Protein AF-A0AAU4FEL9-F1 (afdb_monomer_lite)

pLDDT: mean 81.16, std 15.21, range [39.62, 95.81]

Secondary structure (DSSP, 8-state):
-----SEEEE--SHHHHHHHHHHHHTT--EEEE-SS-HHHHHT----S---HHHHGGGS-PPP-----

Foldseek 3Di:
DCPDQPEEQEDPALVSVLVVLVCVLLVGGYDYDYPDDPCVRVVDPPDDDDPPVSVCSSPDDPDPPDDD

Sequence (68 aa):
MADRTSVLIGGAGPAGLVLGNLLRAAGIDTLVLERGGRDQVQARARAGFLGANSAGADRARPRHRDAA

Structure (mmCIF, N/CA/C/O backbone):
data_AF-A0AAU4FEL9-F1
#
_entry.id   AF-A0AAU4FEL9-F1
#
loop_
_atom_site.group_PDB
_atom_site.id
_atom_site.type_symbol
_atom_site.label_atom_id
_atom_site.label_alt_id
_atom_site.label_comp_id
_atom_site.label_asym_id
_atom_site.label_entity_id
_atom_site.label_seq_id
_atom_site.pdbx_PDB_ins_code
_atom_site.Cartn_x
_atom_site.Cartn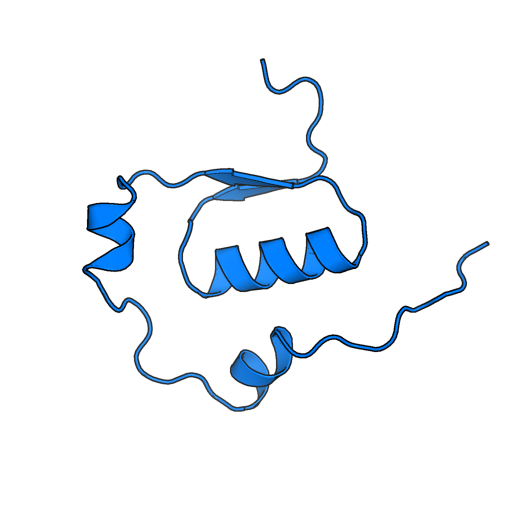_y
_atom_site.Cartn_z
_atom_site.occupancy
_atom_site.B_iso_or_equiv
_atom_site.auth_seq_id
_atom_site.auth_comp_id
_atom_site.auth_asym_id
_atom_site.auth_atom_id
_atom_site.pdbx_PDB_model_num
ATOM 1 N N . MET A 1 1 ? -4.951 20.750 -0.393 1.00 41.19 1 MET A N 1
ATOM 2 C CA . MET A 1 1 ? -4.520 20.974 0.998 1.00 41.19 1 MET A CA 1
ATOM 3 C C . MET A 1 1 ? -4.897 19.717 1.761 1.00 41.19 1 MET A C 1
ATOM 5 O O . MET A 1 1 ? -6.082 19.437 1.857 1.00 41.19 1 MET A O 1
ATOM 9 N N . ALA A 1 2 ? -3.921 18.877 2.122 1.00 55.88 2 ALA A N 1
ATOM 10 C CA . ALA A 1 2 ? -4.166 17.677 2.924 1.00 55.88 2 ALA A CA 1
ATOM 11 C C . ALA A 1 2 ? -4.377 18.134 4.367 1.00 55.88 2 ALA A C 1
ATOM 13 O O . ALA A 1 2 ? -3.444 18.149 5.168 1.00 55.88 2 ALA A O 1
ATOM 14 N N . ASP A 1 3 ? -5.575 18.631 4.654 1.00 57.56 3 ASP A N 1
ATOM 15 C CA . ASP A 1 3 ? -5.926 19.071 5.995 1.00 57.56 3 ASP A CA 1
ATOM 16 C C . ASP A 1 3 ? -6.180 17.810 6.837 1.00 57.56 3 ASP A C 1
ATOM 18 O O . ASP A 1 3 ? -7.281 17.278 6.891 1.00 57.56 3 ASP A O 1
ATOM 22 N N . ARG A 1 4 ? -5.080 17.282 7.394 1.00 62.53 4 ARG A N 1
ATOM 23 C CA . ARG A 1 4 ? -4.955 16.094 8.261 1.00 62.53 4 ARG A CA 1
ATOM 24 C C . ARG A 1 4 ? -5.437 14.763 7.684 1.00 62.53 4 ARG A C 1
ATOM 26 O O . ARG A 1 4 ? -6.494 14.261 8.040 1.00 62.53 4 ARG A O 1
ATOM 33 N N . THR A 1 5 ? -4.539 14.094 6.972 1.00 67.19 5 THR A N 1
ATOM 34 C CA . THR A 1 5 ? -4.544 12.627 6.924 1.00 67.19 5 THR A CA 1
ATOM 35 C C . THR A 1 5 ? -3.641 12.083 8.029 1.00 67.19 5 THR A C 1
ATOM 37 O O . THR A 1 5 ? -2.527 12.576 8.209 1.00 67.19 5 THR A O 1
ATOM 40 N N . SER A 1 6 ? -4.096 11.071 8.772 1.00 83.44 6 SER A N 1
ATOM 41 C CA . SER A 1 6 ? -3.327 10.484 9.880 1.00 83.44 6 SER A CA 1
ATOM 42 C C . SER A 1 6 ? -2.094 9.709 9.411 1.00 83.44 6 SER A C 1
ATOM 44 O O . SER A 1 6 ? -1.088 9.680 10.117 1.00 83.44 6 SER A O 1
ATOM 46 N N . VAL A 1 7 ? -2.152 9.092 8.225 1.00 93.38 7 VAL A N 1
ATOM 47 C CA . VAL A 1 7 ? -1.041 8.315 7.658 1.00 93.38 7 VAL A CA 1
ATOM 48 C C . VAL A 1 7 ? -0.861 8.600 6.168 1.00 93.38 7 VAL A C 1
ATOM 50 O O . VAL A 1 7 ? -1.782 8.438 5.368 1.00 93.38 7 VAL A O 1
ATOM 53 N N . LEU A 1 8 ? 0.365 8.952 5.779 1.00 95.69 8 LEU A N 1
ATOM 54 C CA . LEU A 1 8 ? 0.787 9.024 4.383 1.00 95.69 8 LEU A CA 1
ATOM 55 C C . LEU A 1 8 ? 1.584 7.767 4.006 1.00 95.69 8 LEU A C 1
ATOM 57 O O . LEU A 1 8 ? 2.593 7.458 4.636 1.00 95.69 8 LEU A O 1
ATOM 61 N N . ILE A 1 9 ? 1.170 7.078 2.943 1.00 95.81 9 ILE A N 1
ATOM 62 C CA . ILE A 1 9 ? 1.858 5.911 2.381 1.00 95.81 9 ILE A CA 1
ATOM 63 C C . ILE A 1 9 ? 2.545 6.325 1.076 1.00 95.81 9 ILE A C 1
ATOM 65 O O . ILE A 1 9 ? 1.885 6.635 0.082 1.00 95.81 9 ILE A O 1
ATOM 69 N N . GLY A 1 10 ? 3.879 6.311 1.069 1.00 95.62 10 GLY A N 1
ATOM 70 C CA . GLY A 1 10 ? 4.684 6.525 -0.135 1.00 95.62 10 GLY A CA 1
ATOM 71 C C . GLY A 1 10 ? 4.866 5.227 -0.923 1.00 95.62 10 GLY A C 1
ATOM 72 O O . GLY A 1 10 ? 5.683 4.389 -0.551 1.00 95.62 10 GLY A O 1
ATOM 73 N N . GLY A 1 11 ? 4.121 5.076 -2.018 1.00 93.44 11 GLY A N 1
ATOM 74 C CA . GLY A 1 11 ? 4.225 3.970 -2.968 1.00 93.44 11 GLY A CA 1
ATOM 75 C C . GLY A 1 11 ? 2.932 3.167 -3.131 1.00 93.44 11 GLY A C 1
ATOM 76 O O . GLY A 1 11 ? 2.476 2.512 -2.199 1.00 93.44 11 GLY A O 1
ATOM 77 N N . ALA A 1 12 ? 2.392 3.111 -4.354 1.00 93.81 12 ALA A N 1
ATOM 78 C CA . ALA A 1 12 ? 1.206 2.310 -4.711 1.00 93.81 12 ALA A CA 1
ATOM 79 C C . ALA A 1 12 ? 1.559 0.889 -5.203 1.00 93.81 12 ALA A C 1
ATOM 81 O O . ALA A 1 12 ? 0.915 0.337 -6.094 1.00 93.81 12 ALA A O 1
ATOM 82 N N . GLY A 1 13 ? 2.628 0.308 -4.654 1.00 90.94 13 GLY A N 1
ATOM 83 C CA . GLY A 1 13 ? 2.985 -1.093 -4.886 1.00 90.94 13 GLY A CA 1
ATOM 84 C C . GLY A 1 13 ? 2.173 -2.054 -4.006 1.00 90.94 13 GLY A C 1
ATOM 85 O O . GLY A 1 13 ? 1.402 -1.605 -3.158 1.00 90.94 13 GLY A O 1
ATOM 86 N N . PRO A 1 14 ? 2.389 -3.376 -4.133 1.00 90.88 14 PRO A N 1
ATOM 87 C CA . PRO A 1 14 ? 1.640 -4.380 -3.374 1.00 90.88 14 PRO A CA 1
ATOM 88 C C . PRO A 1 14 ? 1.657 -4.139 -1.859 1.00 90.88 14 PRO A C 1
ATOM 90 O O . PRO A 1 14 ? 0.607 -4.149 -1.231 1.00 90.88 14 PRO A O 1
ATOM 93 N N . ALA A 1 15 ? 2.822 -3.833 -1.278 1.00 89.81 15 ALA A N 1
ATOM 94 C CA . ALA A 1 15 ? 2.935 -3.560 0.156 1.00 89.81 15 ALA A CA 1
ATOM 95 C C . ALA A 1 15 ? 2.153 -2.305 0.590 1.00 89.81 15 ALA A C 1
ATOM 97 O O . ALA A 1 15 ? 1.440 -2.342 1.590 1.00 89.81 15 ALA A O 1
ATOM 98 N N . GLY A 1 16 ? 2.253 -1.210 -0.172 1.00 92.44 16 GLY A N 1
ATOM 99 C CA . GLY A 1 16 ? 1.552 0.038 0.140 1.00 92.44 16 GLY A CA 1
ATOM 100 C C . GLY A 1 16 ? 0.035 -0.089 0.008 1.00 92.44 16 GLY A C 1
ATOM 101 O O . GLY A 1 16 ? -0.699 0.428 0.845 1.00 92.44 16 GLY A O 1
ATOM 102 N N . LEU A 1 17 ? -0.439 -0.839 -0.991 1.00 92.06 17 LEU A N 1
ATOM 103 C CA . LEU A 1 17 ? -1.866 -1.109 -1.1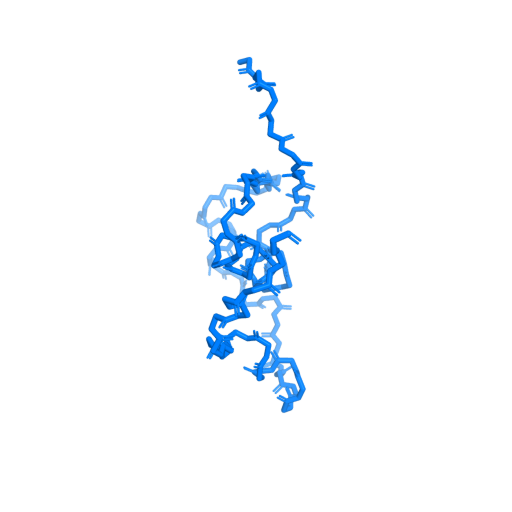77 1.00 92.06 17 LEU A CA 1
ATOM 104 C C . LEU A 1 17 ? -2.429 -2.046 -0.101 1.00 92.06 17 LEU A C 1
ATOM 106 O O . LEU A 1 17 ? -3.506 -1.772 0.421 1.00 92.06 17 LEU A O 1
ATOM 110 N N . VAL A 1 18 ? -1.693 -3.093 0.292 1.00 92.25 18 VAL A N 1
ATOM 111 C CA . VAL A 1 18 ? -2.084 -3.959 1.420 1.00 92.25 18 VAL A CA 1
ATOM 112 C C . VAL A 1 18 ? -2.169 -3.150 2.715 1.00 92.25 18 VAL A C 1
ATOM 114 O O . VAL A 1 18 ? -3.166 -3.237 3.428 1.00 92.25 18 VAL A O 1
ATOM 117 N N . LEU A 1 19 ? -1.170 -2.310 3.007 1.00 92.19 19 LEU A N 1
ATOM 118 C CA . LEU A 1 19 ? -1.195 -1.450 4.190 1.00 92.19 19 LEU A CA 1
ATOM 119 C C . LEU A 1 19 ? -2.370 -0.461 4.153 1.00 92.19 19 LEU A C 1
ATOM 121 O O . LEU A 1 19 ? -3.069 -0.308 5.152 1.00 92.19 19 LEU A O 1
ATOM 125 N N . GLY A 1 20 ? -2.621 0.174 3.006 1.00 93.25 20 GLY A N 1
ATOM 126 C CA . GLY A 1 20 ? -3.756 1.082 2.828 1.00 93.25 20 GLY A CA 1
ATOM 127 C C . GLY A 1 20 ? -5.102 0.390 3.058 1.00 93.25 20 GLY A C 1
ATOM 128 O O . GLY A 1 20 ? -5.963 0.934 3.749 1.00 93.25 20 GLY A O 1
ATOM 129 N N . ASN A 1 21 ? -5.272 -0.836 2.555 1.00 92.38 21 ASN A N 1
ATOM 130 C CA . ASN A 1 21 ? -6.476 -1.637 2.789 1.00 92.38 21 ASN A CA 1
ATOM 131 C C . ASN A 1 21 ? -6.653 -1.993 4.270 1.00 92.38 21 ASN A C 1
ATOM 133 O O . ASN A 1 21 ? -7.760 -1.883 4.797 1.00 92.38 21 ASN A O 1
ATOM 137 N N . LEU A 1 22 ? -5.570 -2.374 4.952 1.00 91.12 22 LEU A N 1
ATOM 138 C CA . LEU A 1 22 ? -5.588 -2.700 6.378 1.00 91.12 22 LEU A CA 1
ATOM 139 C C . LEU A 1 22 ? -5.952 -1.494 7.248 1.00 91.12 22 LEU A C 1
ATOM 141 O O . LEU A 1 22 ? -6.816 -1.600 8.117 1.00 91.12 22 LEU A O 1
ATOM 145 N N . LEU A 1 23 ? -5.334 -0.339 6.998 1.00 91.50 23 LEU A N 1
ATOM 146 C CA . LEU A 1 23 ? -5.613 0.887 7.747 1.00 91.50 23 LEU A CA 1
ATOM 147 C C . LE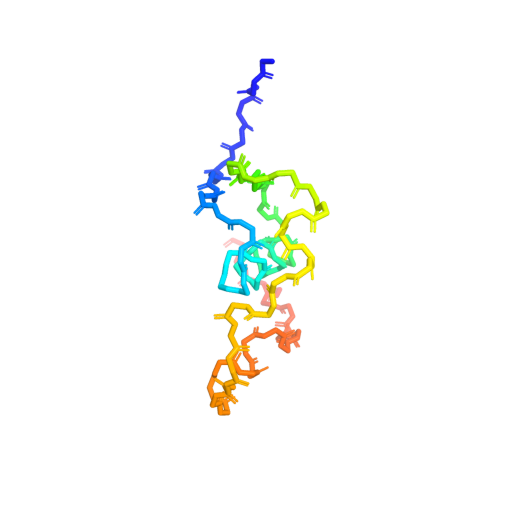U A 1 23 ? -7.038 1.391 7.484 1.00 91.50 23 LEU A C 1
ATOM 149 O O . LEU A 1 23 ? -7.745 1.738 8.430 1.00 91.50 23 LEU A O 1
ATOM 153 N N . ARG A 1 24 ? -7.514 1.313 6.234 1.00 90.12 24 ARG A N 1
ATOM 154 C CA . ARG A 1 24 ? -8.917 1.587 5.891 1.00 90.12 24 ARG A CA 1
ATOM 155 C C . ARG A 1 24 ? -9.875 0.654 6.631 1.00 90.12 24 ARG A C 1
ATOM 157 O O . ARG A 1 24 ? -10.892 1.116 7.141 1.00 90.12 24 ARG A O 1
ATOM 164 N N . ALA A 1 25 ? -9.574 -0.643 6.705 1.00 88.75 25 ALA A N 1
ATOM 165 C CA . ALA A 1 25 ? -10.400 -1.607 7.435 1.00 88.75 25 ALA A CA 1
ATOM 166 C C . ALA A 1 25 ? -10.431 -1.330 8.950 1.00 88.75 25 ALA A C 1
ATOM 168 O O . ALA A 1 25 ? -11.441 -1.603 9.599 1.00 88.75 25 ALA A O 1
ATOM 169 N N . ALA A 1 26 ? -9.357 -0.753 9.495 1.00 89.12 26 ALA A N 1
ATOM 170 C CA . ALA A 1 26 ? -9.268 -0.286 10.877 1.00 89.12 26 ALA A CA 1
ATOM 171 C C . ALA A 1 26 ? -9.911 1.099 11.113 1.00 89.12 26 ALA A C 1
ATOM 173 O O . ALA A 1 26 ? -9.925 1.571 12.246 1.00 89.12 26 ALA A O 1
ATOM 174 N N . GLY A 1 27 ? -10.449 1.754 10.076 1.00 89.75 27 GLY A N 1
ATOM 175 C CA . GLY A 1 27 ? -11.070 3.079 10.183 1.00 89.75 27 GLY A CA 1
ATOM 176 C C . GLY A 1 27 ? -10.079 4.242 10.297 1.00 89.75 27 GLY A C 1
ATOM 177 O O . GLY A 1 27 ? -10.466 5.327 10.721 1.00 89.75 27 GLY A O 1
ATOM 178 N N . ILE A 1 28 ? -8.812 4.033 9.934 1.00 90.62 28 ILE A N 1
ATOM 179 C CA . ILE A 1 28 ? -7.768 5.063 9.964 1.00 90.62 28 ILE A CA 1
ATOM 180 C C . ILE A 1 28 ? -7.762 5.800 8.622 1.00 90.62 28 ILE A C 1
ATOM 182 O O . ILE A 1 28 ? -7.730 5.164 7.566 1.00 90.62 28 ILE A O 1
ATOM 186 N N . ASP A 1 29 ? -7.769 7.136 8.656 1.00 92.44 29 ASP A N 1
ATOM 187 C CA . ASP A 1 29 ? -7.666 7.943 7.439 1.00 92.44 29 ASP A CA 1
ATOM 188 C C . ASP A 1 29 ? -6.242 7.902 6.870 1.00 92.44 29 ASP A C 1
ATOM 190 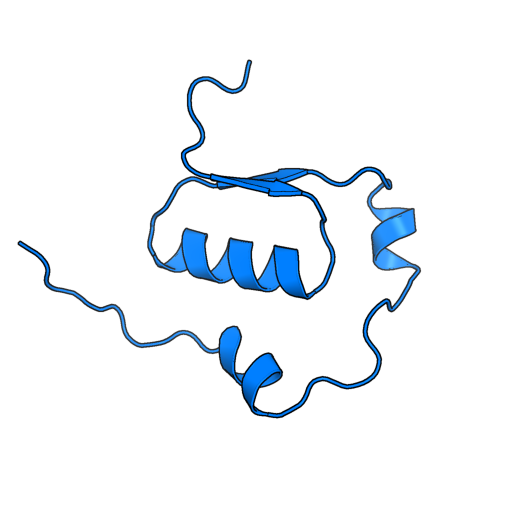O O . ASP A 1 29 ? -5.256 8.189 7.562 1.00 92.44 29 ASP A O 1
ATOM 194 N N . THR A 1 30 ? -6.138 7.535 5.594 1.00 92.88 30 THR A N 1
ATOM 195 C CA . THR A 1 30 ? -4.855 7.307 4.925 1.00 92.88 30 THR A CA 1
ATOM 196 C C . THR A 1 30 ? -4.847 7.813 3.494 1.00 92.88 30 THR A C 1
ATOM 198 O O . THR A 1 30 ? -5.818 7.629 2.759 1.00 92.88 30 THR A O 1
ATOM 201 N N . LEU A 1 31 ? -3.699 8.339 3.069 1.00 94.88 31 LEU A N 1
ATOM 202 C CA . LEU A 1 31 ? -3.442 8.807 1.712 1.00 94.88 31 LEU A CA 1
ATOM 203 C C . LEU A 1 31 ? -2.297 7.991 1.113 1.00 94.88 31 LEU A C 1
ATOM 205 O O . LEU A 1 31 ? -1.224 7.903 1.705 1.00 94.88 31 LEU A O 1
ATOM 209 N N . VAL A 1 32 ? -2.506 7.420 -0.074 1.00 94.50 32 VAL A N 1
ATOM 210 C CA . VAL A 1 32 ? -1.453 6.739 -0.840 1.00 94.50 32 VAL A CA 1
ATOM 211 C C . VAL A 1 32 ? -0.980 7.672 -1.947 1.00 94.50 32 VAL A C 1
ATOM 213 O O . VAL A 1 32 ? -1.781 8.104 -2.774 1.00 94.50 32 VAL A O 1
ATOM 216 N N . LEU A 1 33 ? 0.319 7.963 -1.980 1.00 95.06 33 LEU A N 1
ATOM 217 C CA . LEU A 1 33 ? 0.952 8.739 -3.045 1.00 95.06 33 LEU A CA 1
ATOM 218 C C . LEU A 1 33 ? 1.913 7.856 -3.827 1.00 95.06 33 LEU A C 1
ATOM 220 O O . LEU A 1 33 ? 2.704 7.125 -3.238 1.00 95.06 33 LEU A O 1
ATOM 224 N N . GLU A 1 34 ? 1.882 7.951 -5.153 1.00 94.62 34 GLU A N 1
ATOM 225 C CA . GLU A 1 34 ? 2.849 7.276 -6.013 1.00 94.62 34 GLU A CA 1
ATOM 226 C C . GLU A 1 34 ? 3.375 8.218 -7.086 1.00 94.62 34 GLU A C 1
ATOM 228 O O . GLU A 1 34 ? 2.650 9.055 -7.619 1.00 94.62 34 GLU A O 1
ATOM 233 N N . ARG A 1 35 ? 4.669 8.077 -7.389 1.00 94.06 35 ARG A N 1
ATOM 234 C CA . ARG A 1 35 ? 5.345 8.920 -8.384 1.00 94.06 35 ARG A CA 1
ATOM 235 C C . ARG A 1 35 ? 4.882 8.611 -9.809 1.00 94.06 35 ARG A C 1
ATOM 237 O O . ARG A 1 35 ? 4.874 9.494 -10.658 1.00 94.06 35 ARG A O 1
ATOM 244 N N . GLY A 1 36 ? 4.588 7.342 -10.086 1.00 90.62 36 GLY A N 1
ATOM 245 C CA . GLY A 1 36 ? 4.136 6.888 -11.396 1.00 90.62 36 GLY A CA 1
ATOM 246 C C . GLY A 1 36 ? 2.639 7.105 -11.592 1.00 90.62 36 GLY A C 1
ATOM 247 O O . GLY A 1 36 ? 1.854 6.944 -10.661 1.00 90.62 36 GLY A O 1
ATOM 248 N N . GLY A 1 37 ? 2.244 7.407 -12.828 1.00 93.31 37 GLY A N 1
ATOM 249 C CA . GLY A 1 37 ? 0.832 7.424 -13.207 1.00 93.31 37 GLY A CA 1
ATOM 250 C C . GLY A 1 37 ? 0.200 6.033 -13.100 1.00 93.31 37 GLY A C 1
ATOM 251 O O . GLY A 1 37 ? 0.897 5.015 -13.103 1.00 93.31 37 GLY A O 1
ATOM 252 N N . ARG A 1 38 ? -1.135 5.977 -13.051 1.00 90.06 38 ARG A N 1
ATOM 253 C CA . ARG A 1 38 ? -1.896 4.725 -12.912 1.00 90.06 38 ARG A CA 1
ATOM 254 C C . ARG A 1 38 ? -1.467 3.660 -13.923 1.00 90.06 38 ARG A C 1
ATOM 256 O O . ARG A 1 38 ? -1.160 2.542 -13.519 1.00 90.06 38 ARG A O 1
ATOM 263 N N . ASP A 1 39 ? -1.358 4.023 -15.197 1.00 93.12 39 ASP A N 1
ATOM 264 C CA . ASP A 1 39 ? -0.983 3.088 -16.263 1.00 93.12 39 ASP A CA 1
ATOM 265 C C . ASP A 1 39 ? 0.436 2.536 -16.066 1.00 93.12 39 ASP A C 1
ATOM 267 O O . ASP A 1 39 ? 0.674 1.341 -16.224 1.00 93.12 39 ASP A O 1
ATOM 271 N N . GLN A 1 40 ? 1.380 3.376 -15.622 1.00 90.81 40 GLN A N 1
A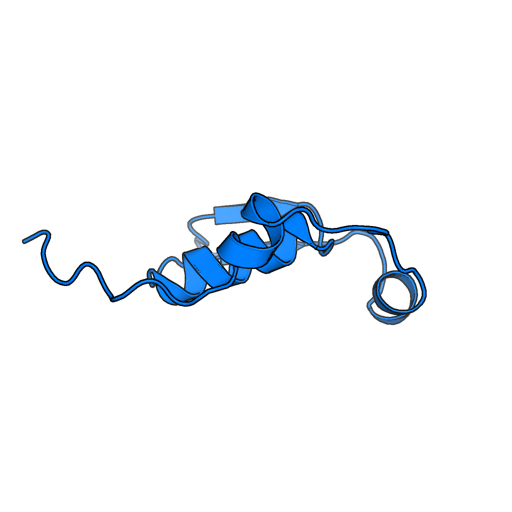TOM 272 C CA . GLN A 1 40 ? 2.759 2.959 -15.333 1.00 90.81 40 GLN A CA 1
ATOM 273 C C . GLN A 1 40 ? 2.845 1.999 -14.141 1.00 90.81 40 GLN A C 1
ATOM 275 O O . GLN A 1 40 ? 3.726 1.135 -14.094 1.00 90.81 40 GLN A O 1
ATOM 280 N N . VAL A 1 41 ? 1.967 2.179 -13.153 1.00 89.81 41 VAL A N 1
ATOM 281 C CA . VAL A 1 41 ? 1.879 1.315 -11.973 1.00 89.81 41 VAL A CA 1
ATOM 282 C C . VAL A 1 41 ? 1.238 -0.022 -12.340 1.00 89.81 41 VAL A C 1
ATOM 284 O O . VAL A 1 41 ? 1.761 -1.064 -11.958 1.00 89.81 41 VAL A O 1
ATOM 287 N N . GLN A 1 42 ? 0.154 -0.008 -13.118 1.00 89.31 42 GLN A N 1
ATOM 288 C CA . GLN A 1 42 ? -0.602 -1.208 -13.487 1.00 89.31 42 GLN A CA 1
ATOM 289 C C . GLN A 1 42 ? 0.108 -2.083 -14.521 1.00 89.31 42 GLN A C 1
ATOM 291 O O . GLN A 1 42 ? 0.041 -3.306 -14.434 1.00 89.31 42 GLN A O 1
ATOM 296 N N . ALA A 1 43 ? 0.830 -1.481 -15.468 1.00 90.00 43 ALA A N 1
ATOM 297 C CA . ALA A 1 43 ? 1.523 -2.215 -16.525 1.00 90.00 43 ALA A CA 1
ATOM 298 C C . ALA A 1 43 ? 2.742 -3.015 -16.031 1.00 90.00 43 ALA A C 1
ATOM 300 O O . ALA A 1 43 ? 3.365 -3.737 -16.807 1.00 90.00 43 ALA A O 1
ATOM 301 N N . ARG A 1 44 ? 3.134 -2.873 -14.758 1.00 81.69 44 ARG A N 1
ATOM 302 C CA . ARG A 1 44 ? 4.325 -3.520 -14.202 1.00 81.69 44 ARG A CA 1
ATOM 303 C C . ARG A 1 44 ? 3.957 -4.367 -12.994 1.00 81.69 44 ARG A C 1
ATOM 305 O O . ARG A 1 44 ? 3.790 -3.844 -11.894 1.00 81.69 44 ARG A O 1
ATOM 312 N N . ALA A 1 45 ? 3.939 -5.685 -13.172 1.00 74.00 45 ALA A N 1
ATOM 313 C CA . ALA A 1 45 ? 3.968 -6.608 -12.046 1.00 74.00 45 ALA A CA 1
ATOM 314 C C . ALA A 1 45 ? 5.296 -6.421 -11.284 1.00 74.00 45 ALA A C 1
ATOM 316 O O . ALA A 1 45 ? 6.352 -6.854 -11.737 1.00 74.00 45 ALA A O 1
ATOM 317 N N . ARG A 1 46 ? 5.256 -5.706 -10.149 1.00 74.94 46 ARG A N 1
ATOM 318 C CA . ARG A 1 46 ? 6.439 -5.436 -9.303 1.00 74.94 46 ARG A CA 1
ATOM 319 C C . ARG A 1 46 ? 6.669 -6.499 -8.222 1.00 74.94 46 ARG A C 1
ATOM 321 O O . ARG A 1 46 ? 7.715 -6.487 -7.585 1.00 74.94 46 ARG A O 1
ATOM 328 N N . ALA A 1 47 ? 5.709 -7.398 -8.008 1.00 73.62 47 ALA A N 1
ATOM 329 C CA . ALA A 1 47 ? 5.859 -8.562 -7.139 1.00 73.62 47 ALA A CA 1
ATOM 330 C C . ALA A 1 47 ? 5.676 -9.839 -7.961 1.00 73.62 47 ALA A C 1
ATOM 332 O O . ALA A 1 47 ? 4.733 -9.934 -8.741 1.00 73.62 47 ALA A O 1
ATOM 333 N N . GLY A 1 48 ? 6.593 -10.792 -7.784 1.00 79.25 48 GLY A N 1
ATOM 334 C CA . GLY A 1 48 ? 6.549 -12.094 -8.452 1.00 79.25 48 GLY A CA 1
ATOM 335 C C . GLY A 1 48 ? 5.794 -13.135 -7.629 1.00 79.25 48 GLY A C 1
ATOM 336 O O . GLY A 1 48 ? 4.736 -13.601 -8.029 1.00 79.25 48 GLY A O 1
ATOM 337 N N . PHE A 1 49 ? 6.321 -13.473 -6.451 1.00 85.25 49 PHE A N 1
ATOM 338 C CA . PHE A 1 49 ? 5.721 -14.447 -5.539 1.00 85.25 49 PHE A CA 1
ATOM 339 C C . PHE A 1 49 ? 5.388 -13.797 -4.198 1.00 85.25 49 PHE A C 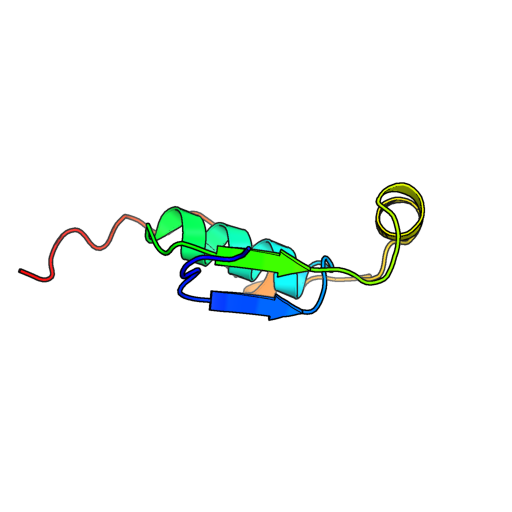1
ATOM 341 O O . PHE A 1 49 ? 6.201 -13.066 -3.630 1.00 85.25 49 PHE A O 1
ATOM 348 N N . LEU A 1 50 ? 4.200 -14.092 -3.676 1.00 80.88 50 LEU A N 1
ATOM 349 C CA . LEU A 1 50 ? 3.794 -13.714 -2.329 1.00 80.88 50 LEU A CA 1
ATOM 350 C C . LEU A 1 50 ? 3.776 -14.972 -1.466 1.00 80.88 50 LEU A C 1
ATOM 352 O O . LEU A 1 50 ? 2.945 -15.857 -1.662 1.00 80.88 50 LEU A O 1
ATOM 356 N N . GLY A 1 51 ? 4.685 -15.044 -0.495 1.00 84.81 51 GLY A N 1
ATOM 357 C CA . GLY A 1 51 ? 4.660 -16.103 0.510 1.00 84.81 51 GLY A CA 1
ATOM 358 C C . GLY A 1 51 ? 3.380 -16.053 1.349 1.00 84.81 51 GLY A C 1
ATOM 359 O O . GLY A 1 51 ? 2.724 -15.013 1.442 1.00 84.81 51 GLY A O 1
ATOM 360 N N . ALA A 1 52 ? 3.041 -17.167 2.000 1.00 82.94 52 ALA A N 1
ATOM 361 C CA . ALA A 1 52 ? 1.792 -17.324 2.753 1.00 82.94 52 ALA A CA 1
ATOM 362 C C . ALA A 1 52 ? 1.531 -16.193 3.767 1.00 82.94 52 ALA A C 1
ATOM 364 O O . ALA A 1 52 ? 0.404 -15.711 3.874 1.00 82.94 52 ALA A O 1
ATOM 365 N N . ASN A 1 53 ? 2.575 -15.717 4.453 1.00 84.12 53 ASN A N 1
ATOM 366 C CA . ASN A 1 53 ? 2.468 -14.629 5.431 1.00 84.12 53 ASN A CA 1
ATOM 367 C C . ASN A 1 53 ? 2.083 -13.291 4.780 1.00 84.12 53 ASN A C 1
ATOM 369 O O . ASN A 1 53 ? 1.274 -12.550 5.331 1.00 84.12 53 ASN A O 1
ATOM 373 N N . SER A 1 54 ? 2.619 -13.003 3.592 1.00 80.31 54 SER A N 1
ATOM 374 C CA . SER A 1 54 ? 2.309 -11.782 2.842 1.00 80.31 54 SER A CA 1
ATOM 375 C C . SER A 1 54 ? 0.927 -11.860 2.197 1.00 80.31 54 SER A C 1
ATOM 377 O O . SER A 1 54 ? 0.168 -10.899 2.251 1.00 80.31 54 SER A O 1
ATOM 379 N N . ALA A 1 55 ? 0.564 -13.017 1.635 1.00 79.31 55 ALA A N 1
ATOM 380 C CA . ALA A 1 55 ? -0.758 -13.242 1.050 1.00 79.31 55 ALA A CA 1
ATOM 381 C C . ALA A 1 55 ? -1.878 -13.225 2.108 1.00 79.31 55 ALA A C 1
ATOM 383 O O . ALA A 1 55 ? -3.001 -12.813 1.833 1.00 79.31 55 ALA A O 1
ATOM 384 N N . GLY A 1 56 ? -1.582 -13.667 3.333 1.00 80.19 56 GLY A N 1
ATOM 385 C CA . GLY A 1 56 ? -2.521 -13.653 4.452 1.00 80.19 56 GLY A CA 1
ATOM 386 C C . GLY A 1 56 ? -2.811 -12.262 5.019 1.00 80.19 56 GLY A C 1
ATOM 387 O O . GLY A 1 56 ? -3.819 -12.106 5.704 1.00 80.19 56 GLY A O 1
ATOM 388 N N . ALA A 1 57 ? -1.965 -11.265 4.744 1.00 76.81 57 ALA A N 1
ATOM 389 C CA . ALA A 1 57 ? -2.107 -9.922 5.302 1.00 76.81 57 ALA A CA 1
ATOM 390 C C . ALA A 1 57 ? -3.369 -9.195 4.810 1.00 76.81 57 ALA A C 1
ATOM 392 O O . ALA A 1 57 ? -3.978 -8.482 5.591 1.00 76.81 57 ALA A O 1
ATOM 393 N N . ASP A 1 58 ? -3.808 -9.418 3.567 1.00 69.69 58 ASP A N 1
ATOM 394 C CA . ASP A 1 58 ? -5.044 -8.819 3.025 1.00 69.69 58 ASP A CA 1
ATOM 395 C C . ASP A 1 58 ? -6.318 -9.579 3.447 1.00 69.69 58 ASP A C 1
ATOM 397 O O . ASP A 1 58 ? -7.437 -9.189 3.121 1.00 69.69 58 ASP A O 1
ATOM 401 N N . ARG A 1 59 ? -6.193 -10.678 4.206 1.00 70.12 59 ARG A N 1
ATOM 402 C CA . ARG A 1 59 ? -7.380 -11.348 4.745 1.00 70.12 59 ARG A CA 1
ATOM 403 C C . ARG A 1 59 ? -7.982 -10.468 5.828 1.00 70.12 59 ARG A C 1
ATOM 405 O O . ARG A 1 59 ? -7.341 -10.219 6.848 1.00 70.12 59 ARG A O 1
ATOM 412 N N . ALA A 1 60 ? -9.232 -10.057 5.624 1.00 57.91 60 ALA A N 1
ATOM 413 C CA . ALA A 1 60 ? -10.024 -9.356 6.623 1.00 57.91 60 ALA A CA 1
ATOM 414 C C . ALA A 1 60 ? -9.987 -10.132 7.950 1.00 57.91 60 ALA A C 1
ATOM 416 O O . ALA A 1 60 ? -10.625 -11.178 8.093 1.00 57.91 60 ALA A O 1
ATOM 417 N N . ARG A 1 61 ? -9.202 -9.650 8.919 1.00 60.66 61 ARG A N 1
ATOM 418 C CA . ARG A 1 61 ? -9.265 -10.170 10.284 1.00 60.66 61 ARG A CA 1
ATOM 419 C C . ARG A 1 61 ? -10.559 -9.665 10.925 1.00 60.66 61 ARG A C 1
ATOM 421 O O . ARG A 1 61 ? -10.980 -8.545 10.621 1.00 60.66 61 ARG A O 1
ATOM 428 N N . PRO A 1 62 ? -11.216 -10.474 11.774 1.00 55.75 62 PRO A N 1
ATOM 429 C CA . PRO A 1 62 ? -12.407 -10.038 12.489 1.00 55.75 62 PRO A CA 1
ATOM 430 C C . PRO A 1 62 ? -12.119 -8.719 13.206 1.00 55.75 62 PRO A C 1
ATOM 432 O O . PRO A 1 62 ? -11.038 -8.533 13.768 1.00 55.75 62 PRO A O 1
ATOM 435 N N . ARG A 1 63 ? -13.082 -7.792 13.130 1.00 61.34 63 ARG A N 1
ATOM 436 C CA . ARG A 1 63 ? -12.992 -6.485 13.781 1.00 61.34 63 ARG A CA 1
ATOM 437 C C . ARG A 1 63 ? -12.653 -6.729 15.246 1.00 61.34 63 ARG A C 1
ATOM 439 O O . ARG A 1 63 ? -13.443 -7.373 15.935 1.00 61.34 63 ARG A O 1
ATOM 446 N N . HIS A 1 64 ? -11.528 -6.196 15.714 1.00 57.38 64 HIS A N 1
ATOM 447 C CA . HIS A 1 64 ? -11.298 -6.009 17.142 1.00 57.38 64 HIS A CA 1
ATOM 448 C C . HIS A 1 64 ? -12.265 -4.900 17.588 1.00 57.38 64 HIS A C 1
ATOM 450 O O . HIS A 1 64 ? -11.898 -3.740 17.741 1.00 57.38 64 HIS A O 1
ATOM 456 N N . ARG A 1 65 ? -13.562 -5.232 17.649 1.00 54.38 65 ARG A N 1
ATOM 457 C CA . ARG A 1 65 ? -14.520 -4.494 18.459 1.00 54.38 65 ARG A CA 1
ATOM 458 C C . ARG A 1 65 ? -14.034 -4.712 19.880 1.00 54.38 65 ARG A C 1
ATOM 460 O O . ARG A 1 65 ? -14.060 -5.848 20.335 1.00 54.38 65 ARG A O 1
ATOM 467 N N . ASP A 1 66 ? -13.461 -3.655 20.437 1.00 51.66 66 ASP A N 1
ATOM 468 C CA . ASP A 1 66 ? -13.300 -3.349 21.860 1.00 51.66 66 ASP A CA 1
ATOM 469 C C . ASP A 1 66 ? -11.890 -2.817 22.121 1.00 51.66 66 ASP A C 1
ATOM 471 O O . ASP A 1 66 ? -10.929 -3.551 22.347 1.00 51.66 66 ASP A O 1
ATOM 475 N N . ALA A 1 67 ? -11.800 -1.494 22.052 1.00 43.75 67 ALA A N 1
ATOM 476 C CA . ALA A 1 67 ? -11.028 -0.689 22.982 1.00 43.75 67 ALA A CA 1
ATOM 477 C C . ALA A 1 67 ? -11.914 0.528 23.274 1.00 43.75 67 ALA A C 1
ATOM 479 O O . ALA A 1 67 ? -11.934 1.498 22.514 1.00 43.75 67 ALA A O 1
ATOM 480 N N . ALA A 1 68 ? -12.771 0.351 24.282 1.00 39.62 68 ALA A N 1
ATOM 481 C CA . ALA A 1 68 ? -13.345 1.452 25.041 1.00 39.62 68 ALA A CA 1
ATOM 482 C C . ALA A 1 68 ? -12.233 2.169 25.820 1.00 39.62 68 ALA A C 1
ATOM 484 O O . ALA A 1 68 ? -11.234 1.489 26.157 1.00 39.62 68 ALA A O 1
#

Radius of gyration: 14.11 Å; chains: 1; bounding box: 21×38×42 Å